Protein AF-A0AAV6FL80-F1 (afdb_monomer_lite)

Organism: NCBI:txid278164

Sequence (170 aa):
MHWSQSSSEIVNWLVKQQNPYGGFSSTQDTVVALQALALYATKVFSPHGFSTVTVQSAGGDKHQFDVNQHNTLLYQETALQDVPGKYSVEVTGSACASVGLQGSSILVDRVDKKDDHILVYLSQVPKDIHYQLSIRQDVLVNNLKPAVVKVYDYYQISDEAEAEYSSPCA

pLDDT: mean 80.65, std 10.24, range [41.62, 95.44]

Foldseek 3Di:
DPVPVVLVVVLVVLVVQADPVRAHPDPVSRVVSVVSNVVVCVVQDDQFWKKWKWKAFPVGDIDIDIDGPVCVVPDDDDDDPPPVGDIDIDMDIDGDDDDDDDDPPFDQPDWDDDDPDIDTRTPDDPPDDDDDDDDDDPDDDPPDDWDKDKDADPVGRVRIDIDTDDDPVD

InterPro domains:
  IPR008930 Terpenoid cyclases/protein prenyltransferase alpha-alpha toroid [SSF48239] (7-44)
  IPR009048 Alpha-macroglobulin, receptor-binding [PF07677] (104-166)
  IPR009048 Alpha-macroglobulin, receptor-binding [SM01361] (92-165)
  IPR011626 Alpha-macroglobulin-like, TED domain [PF07678] (6-40)
  IPR036595 Alpha-macroglobulin, receptor-binding domain superfamily [G3DSA:2.60.40.690] (86-170)
  IPR036595 Alpha-macroglobulin, receptor-binding domain superfamily [SSF49410] (105-169)
  IPR050473 Alpha-2-macroglobulin/Complement system [PTHR11412] (5-99)

Radius of gyration: 22.2 Å; chains: 1; bounding box: 48×34×65 Å

Secondary structure (DSSP, 8-state):
--HHHHHHHHHHHHHHT--TTS--SSHHHHHHHHHHHHHHHHHH--TT-EEEEEEEETTS-EEEEEEETTTTT-----PPSSSS--EEEEEEESS------------EEEEEEETTEEEEEES---SS----------S--SSPPPEEEEEE-SS-TTSEEEEEE--TT-

Structure (mmCIF, N/CA/C/O backbone):
data_AF-A0AAV6FL80-F1
#
_entry.id   AF-A0AAV6FL80-F1
#
loop_
_atom_site.group_PDB
_atom_site.id
_atom_site.type_symbol
_atom_site.label_atom_id
_atom_site.label_alt_id
_atom_site.label_comp_id
_atom_site.label_asym_id
_atom_site.label_entity_id
_atom_site.label_seq_id
_atom_site.pdbx_PDB_ins_code
_atom_site.Cartn_x
_atom_site.Cartn_y
_atom_site.Cartn_z
_atom_site.occupancy
_atom_site.B_iso_or_equiv
_atom_site.auth_seq_id
_atom_site.auth_comp_id
_atom_site.auth_asym_id
_atom_site.auth_atom_id
_atom_site.pdbx_PDB_model_num
ATOM 1 N N . MET A 1 1 ? -15.656 17.258 8.321 1.00 43.84 1 MET A N 1
ATOM 2 C CA . MET A 1 1 ? -14.221 17.607 8.431 1.00 43.84 1 MET A CA 1
ATOM 3 C C . MET A 1 1 ? -13.498 16.960 7.256 1.00 43.84 1 MET A C 1
ATOM 5 O O . MET A 1 1 ? -13.425 15.746 7.219 1.00 43.84 1 MET A O 1
ATOM 9 N N . HIS A 1 2 ? -13.046 17.742 6.273 1.00 41.62 2 HIS A N 1
ATOM 10 C CA . HIS A 1 2 ? -12.497 17.249 4.995 1.00 41.62 2 HIS A CA 1
ATOM 11 C C . HIS A 1 2 ? -11.016 16.807 5.084 1.00 41.62 2 HIS A C 1
ATOM 13 O O . HIS A 1 2 ? -10.514 16.126 4.204 1.00 41.62 2 HIS A O 1
ATOM 19 N N .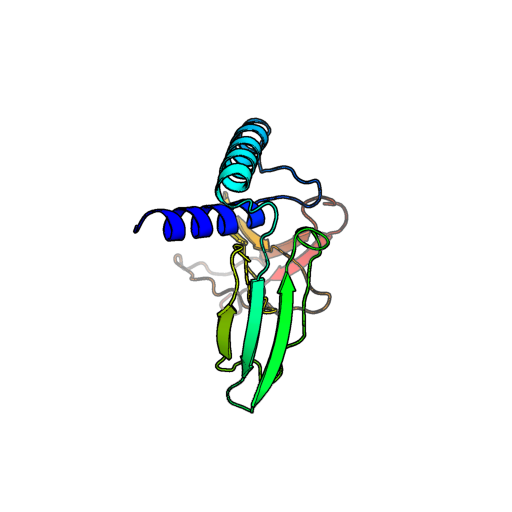 TRP A 1 3 ? -10.309 17.163 6.163 1.00 42.94 3 TRP A N 1
ATOM 20 C CA . TRP A 1 3 ? -8.859 16.956 6.281 1.00 42.94 3 TRP A CA 1
ATOM 21 C C . TRP A 1 3 ? -8.436 15.531 6.686 1.00 42.94 3 TRP A C 1
ATOM 23 O O . TRP A 1 3 ? -7.329 15.122 6.348 1.00 42.94 3 TRP A O 1
ATOM 33 N N . SER A 1 4 ? -9.281 14.749 7.379 1.00 57.09 4 SER A N 1
ATOM 34 C CA . SER A 1 4 ? -8.861 13.428 7.888 1.00 57.09 4 SER A CA 1
ATOM 35 C C . SER A 1 4 ? -8.765 12.351 6.801 1.00 57.09 4 SER A C 1
ATOM 37 O O . SER A 1 4 ? -7.915 11.466 6.906 1.00 57.09 4 SER A O 1
ATOM 39 N N . GLN A 1 5 ? -9.587 12.437 5.745 1.00 60.38 5 GLN A N 1
ATOM 40 C CA . GLN A 1 5 ? -9.472 11.545 4.585 1.00 60.38 5 GLN A CA 1
ATOM 41 C C . GLN A 1 5 ? -8.146 11.783 3.851 1.00 60.38 5 GLN A C 1
ATOM 43 O O . GLN A 1 5 ? -7.389 10.837 3.653 1.00 60.38 5 GLN A O 1
ATOM 48 N N . SER A 1 6 ? -7.788 13.045 3.586 1.00 71.31 6 SER A N 1
ATOM 49 C CA . SER A 1 6 ? -6.528 13.392 2.912 1.00 71.31 6 SER A CA 1
ATOM 50 C C . SER A 1 6 ? -5.283 12.964 3.699 1.00 71.31 6 SER A C 1
ATOM 52 O O . SER A 1 6 ? -4.315 12.492 3.111 1.00 71.31 6 SER A O 1
ATOM 54 N N . SER A 1 7 ? -5.286 13.075 5.034 1.00 81.06 7 SER A N 1
ATOM 55 C CA . SER A 1 7 ? -4.159 12.593 5.849 1.00 81.06 7 SER A CA 1
ATOM 56 C C . SER A 1 7 ? -3.998 11.071 5.795 1.00 81.06 7 SER A C 1
ATOM 58 O O . SER A 1 7 ? -2.871 10.585 5.750 1.00 81.06 7 SER A O 1
ATOM 60 N N . SER A 1 8 ? -5.105 10.324 5.762 1.00 83.06 8 SER A N 1
ATOM 61 C CA . SER A 1 8 ? -5.077 8.856 5.689 1.00 83.06 8 SER A CA 1
ATOM 62 C C . SER A 1 8 ? -4.509 8.363 4.353 1.00 83.06 8 SER A C 1
ATOM 64 O O . SER A 1 8 ? -3.734 7.409 4.323 1.00 83.06 8 SER A O 1
ATOM 66 N N . GLU A 1 9 ? -4.840 9.039 3.250 1.00 80.94 9 GLU A N 1
ATOM 67 C CA . GLU A 1 9 ? -4.307 8.733 1.915 1.00 80.94 9 GLU A CA 1
ATOM 68 C C . GLU A 1 9 ? -2.794 8.962 1.830 1.00 80.94 9 GLU A C 1
ATOM 70 O O . GLU A 1 9 ? -2.068 8.097 1.338 1.00 80.94 9 GLU A O 1
ATOM 75 N N . ILE A 1 10 ? -2.306 10.087 2.368 1.00 86.31 10 ILE A N 1
ATOM 76 C CA . ILE A 1 10 ? -0.869 10.396 2.414 1.00 86.31 10 ILE A CA 1
ATOM 77 C C . ILE A 1 10 ? -0.125 9.353 3.246 1.00 86.31 10 ILE A C 1
ATOM 79 O O . ILE A 1 10 ? 0.932 8.886 2.835 1.00 86.31 10 ILE A O 1
ATOM 83 N N . VAL A 1 11 ? -0.679 8.954 4.393 1.00 86.44 11 VAL A N 1
ATOM 84 C CA . VAL A 1 11 ? -0.073 7.929 5.252 1.00 86.44 11 VAL A CA 1
ATOM 85 C C . VAL A 1 11 ? -0.033 6.576 4.549 1.00 86.44 11 VAL A C 1
ATOM 87 O O . VAL A 1 11 ? 1.010 5.930 4.559 1.00 86.44 11 VAL A O 1
ATOM 90 N N . ASN A 1 12 ? -1.111 6.171 3.874 1.00 83.12 12 ASN A N 1
ATOM 91 C CA . ASN A 1 12 ? -1.129 4.933 3.092 1.00 83.12 12 ASN A CA 1
ATOM 92 C C . ASN A 1 12 ? -0.101 4.951 1.952 1.00 83.12 12 ASN A C 1
ATOM 94 O O . ASN A 1 12 ? 0.538 3.934 1.690 1.00 83.12 12 ASN A O 1
ATOM 98 N N . TRP A 1 13 ? 0.080 6.089 1.277 1.00 82.88 13 TRP A N 1
ATOM 99 C CA . TRP A 1 13 ? 1.146 6.247 0.287 1.00 82.88 13 TRP A CA 1
ATOM 100 C C . TRP A 1 13 ? 2.533 6.170 0.936 1.00 82.88 13 TRP A C 1
ATOM 102 O O . TRP A 1 13 ? 3.395 5.449 0.443 1.00 82.88 13 TRP A O 1
ATOM 112 N N . LEU A 1 14 ? 2.728 6.847 2.070 1.00 84.12 14 LEU A N 1
ATOM 113 C CA . LEU A 1 14 ? 4.003 6.916 2.780 1.00 84.12 14 LEU A CA 1
ATOM 114 C C . LEU A 1 14 ? 4.442 5.543 3.306 1.00 84.12 14 LEU A C 1
ATOM 116 O O . LEU A 1 14 ? 5.596 5.174 3.132 1.00 84.12 14 LEU A O 1
ATOM 120 N N . VAL A 1 15 ? 3.528 4.749 3.872 1.00 84.06 15 VAL A N 1
ATOM 121 C CA . VAL A 1 15 ? 3.822 3.375 4.325 1.00 84.06 15 VAL A CA 1
ATOM 122 C C . VAL A 1 15 ? 4.298 2.494 3.163 1.00 84.06 15 VAL A C 1
ATOM 124 O O . VAL A 1 15 ? 5.200 1.686 3.348 1.00 84.06 15 VAL A O 1
ATOM 127 N N . LYS A 1 16 ? 3.777 2.695 1.944 1.00 79.12 16 LYS A N 1
ATOM 128 C CA . LYS A 1 16 ? 4.240 1.967 0.747 1.00 79.12 16 LYS A CA 1
ATOM 129 C C . LYS A 1 16 ? 5.648 2.356 0.291 1.00 79.12 16 LYS A C 1
ATOM 131 O O . LYS A 1 16 ? 6.253 1.597 -0.452 1.00 79.12 16 LYS A O 1
ATOM 136 N N . GLN A 1 17 ? 6.163 3.518 0.697 1.00 81.19 17 GLN A N 1
ATOM 137 C CA . GLN A 1 17 ? 7.537 3.931 0.379 1.00 81.19 17 GLN A CA 1
ATOM 138 C C . GLN A 1 17 ? 8.577 3.332 1.344 1.00 81.19 17 GLN A C 1
ATOM 140 O O . GLN A 1 17 ? 9.777 3.529 1.149 1.00 81.19 17 GLN A O 1
ATOM 145 N N . GLN A 1 18 ? 8.137 2.634 2.396 1.00 80.31 18 GLN A N 1
ATOM 146 C CA . GLN A 1 18 ? 9.026 2.029 3.377 1.00 80.31 18 GLN A CA 1
ATOM 147 C C . GLN A 1 18 ? 9.706 0.782 2.793 1.00 80.31 18 GLN A C 1
ATOM 149 O O . GLN A 1 18 ? 9.060 -0.093 2.221 1.00 80.31 18 GLN A O 1
ATOM 154 N N . ASN A 1 19 ? 11.023 0.688 2.957 1.00 74.25 19 ASN A N 1
ATOM 155 C CA . ASN A 1 19 ? 11.800 -0.483 2.566 1.00 74.25 19 ASN A CA 1
ATOM 156 C C . ASN A 1 19 ? 11.658 -1.628 3.600 1.00 74.25 19 ASN A C 1
ATOM 158 O O . ASN A 1 19 ? 11.185 -1.393 4.716 1.00 74.25 19 ASN A O 1
ATOM 162 N N . PRO A 1 20 ? 12.115 -2.860 3.293 1.00 66.62 20 PRO A N 1
ATOM 163 C CA . PRO A 1 20 ? 11.987 -4.012 4.197 1.00 66.62 20 PRO A CA 1
ATOM 164 C C . PRO A 1 20 ? 12.635 -3.849 5.581 1.00 66.62 20 PRO A C 1
ATOM 166 O O . PRO A 1 20 ? 12.293 -4.576 6.509 1.00 66.62 20 PRO A O 1
ATOM 169 N N . TYR A 1 21 ? 13.563 -2.903 5.738 1.00 77.38 21 TYR A N 1
ATOM 170 C CA . TYR A 1 21 ? 14.247 -2.613 7.001 1.00 77.38 21 TYR A CA 1
ATOM 171 C C . TYR A 1 21 ? 13.593 -1.464 7.784 1.00 77.38 21 TYR A C 1
ATOM 173 O O . TYR A 1 21 ? 14.117 -1.037 8.812 1.00 77.38 21 TYR A O 1
ATOM 181 N N . GLY A 1 22 ? 12.464 -0.936 7.303 1.00 74.88 22 GLY A N 1
ATOM 182 C CA . GLY A 1 22 ? 11.735 0.151 7.947 1.00 74.88 22 GLY A CA 1
ATOM 183 C C . GLY A 1 22 ? 12.219 1.563 7.588 1.00 74.88 22 GLY A C 1
ATOM 184 O O . GLY A 1 22 ? 11.702 2.533 8.145 1.00 74.88 22 GLY A O 1
ATOM 185 N N . GLY A 1 23 ? 13.190 1.698 6.678 1.00 77.31 23 GLY A N 1
ATOM 186 C CA . GLY A 1 23 ? 13.744 2.980 6.224 1.00 77.31 23 GLY A CA 1
ATOM 187 C C . GLY A 1 23 ? 13.126 3.498 4.920 1.00 77.31 23 GLY A C 1
ATOM 188 O O . GLY A 1 23 ? 12.361 2.800 4.262 1.00 77.31 23 GLY A O 1
ATOM 189 N N . PHE A 1 24 ? 13.487 4.722 4.535 1.00 88.38 24 PHE A N 1
ATOM 190 C CA . PHE A 1 24 ? 13.063 5.383 3.291 1.00 88.38 24 PHE A CA 1
ATOM 191 C C . PHE A 1 24 ? 14.274 5.666 2.385 1.00 88.38 24 PHE A C 1
ATOM 193 O O . PHE A 1 24 ? 15.402 5.299 2.718 1.00 88.38 24 PHE A O 1
ATOM 200 N N . SER A 1 25 ? 14.057 6.306 1.230 1.00 80.38 25 SER A N 1
ATOM 201 C CA . SER A 1 25 ? 15.086 6.549 0.203 1.00 80.38 25 SER A CA 1
ATOM 202 C C . SER A 1 25 ? 16.342 7.278 0.706 1.00 80.38 25 SER A C 1
ATOM 204 O O . SER A 1 25 ? 17.418 7.075 0.146 1.00 80.38 25 SER A O 1
ATOM 206 N N . SER A 1 26 ? 16.237 8.091 1.764 1.00 80.75 26 SER A N 1
ATOM 207 C CA . SER A 1 26 ? 17.375 8.744 2.422 1.00 80.75 26 SER A CA 1
ATOM 208 C C . SER A 1 26 ? 17.217 8.823 3.947 1.00 80.75 26 SER A C 1
ATOM 210 O O . SER A 1 26 ? 16.133 8.616 4.501 1.00 80.75 26 SER A O 1
ATOM 212 N N . THR A 1 27 ? 18.301 9.165 4.654 1.00 80.50 27 THR A N 1
ATOM 213 C CA . THR A 1 27 ? 18.284 9.371 6.114 1.00 80.50 27 THR A CA 1
ATOM 214 C C . THR A 1 27 ? 17.345 10.506 6.523 1.00 80.50 27 THR A C 1
ATOM 216 O O . THR A 1 27 ? 16.625 10.375 7.511 1.00 80.50 27 THR A O 1
ATOM 219 N N . GLN A 1 28 ? 17.317 11.609 5.764 1.00 84.12 28 GLN A N 1
ATOM 220 C CA . GLN A 1 28 ? 16.422 12.732 6.055 1.00 84.12 28 GLN A CA 1
ATOM 221 C C . GLN A 1 28 ? 14.961 12.337 5.835 1.00 84.12 28 GLN A C 1
ATOM 223 O O . GLN A 1 28 ? 14.130 12.592 6.707 1.00 84.12 28 GLN A O 1
ATOM 228 N N . ASP A 1 29 ? 14.671 11.647 4.730 1.00 77.25 29 ASP A N 1
ATOM 229 C CA . ASP A 1 29 ? 13.321 11.158 4.435 1.00 77.25 29 ASP A CA 1
ATOM 230 C C . ASP A 1 29 ? 12.846 10.202 5.520 1.00 77.25 29 ASP A C 1
ATOM 232 O O . ASP A 1 29 ? 11.712 10.295 5.971 1.00 77.25 29 ASP A O 1
ATOM 236 N N . THR A 1 30 ? 13.740 9.340 6.006 1.00 84.19 30 THR A N 1
ATOM 237 C CA . THR A 1 30 ? 13.433 8.408 7.092 1.00 84.19 30 THR A CA 1
ATOM 238 C C . THR A 1 30 ? 13.044 9.156 8.366 1.00 84.19 30 THR A C 1
ATOM 240 O O . THR A 1 30 ? 12.014 8.849 8.960 1.00 84.19 30 THR A O 1
ATOM 243 N N . VAL A 1 31 ? 13.812 10.173 8.775 1.00 91.44 31 VAL A N 1
ATOM 244 C CA . VAL A 1 31 ? 13.504 10.956 9.986 1.00 91.44 31 VAL A CA 1
ATOM 245 C C . VAL A 1 31 ? 12.160 11.675 9.853 1.00 91.44 31 VAL A C 1
ATOM 247 O O . VAL A 1 31 ? 11.325 11.582 10.753 1.00 91.44 31 VAL A O 1
ATOM 250 N N . VAL A 1 32 ? 11.927 12.359 8.731 1.00 91.69 32 VAL A N 1
ATOM 251 C CA . VAL A 1 32 ? 10.701 13.144 8.516 1.00 91.69 32 VAL A CA 1
ATOM 252 C C . VAL A 1 32 ? 9.479 12.235 8.360 1.00 91.69 32 VAL A C 1
ATOM 254 O O . VAL A 1 32 ? 8.435 12.506 8.957 1.00 91.69 32 VAL A O 1
ATOM 257 N N . ALA A 1 33 ? 9.603 11.134 7.616 1.00 86.50 33 ALA A N 1
ATOM 258 C CA . ALA A 1 33 ? 8.521 10.177 7.417 1.00 86.50 33 ALA A CA 1
ATOM 259 C C . ALA A 1 33 ? 8.129 9.492 8.730 1.00 86.50 33 ALA A C 1
ATOM 261 O O . ALA A 1 33 ? 6.949 9.471 9.076 1.00 86.50 33 ALA A O 1
ATOM 262 N N . LEU A 1 34 ? 9.101 8.999 9.506 1.00 90.75 34 LEU A N 1
ATOM 263 C CA . LEU A 1 34 ? 8.825 8.375 10.803 1.00 90.75 34 LEU A CA 1
ATOM 264 C C . LEU A 1 34 ? 8.220 9.370 11.798 1.00 90.75 34 LEU A C 1
ATOM 266 O O . LEU A 1 34 ? 7.304 9.012 12.536 1.00 90.75 34 LEU A O 1
ATOM 270 N N . GLN A 1 35 ? 8.666 10.630 11.788 1.00 92.94 35 GLN A N 1
ATOM 271 C CA . GLN A 1 35 ? 8.064 11.678 12.611 1.00 92.94 35 GLN A CA 1
ATOM 272 C C . GLN A 1 35 ? 6.599 11.932 12.224 1.00 92.94 35 GLN A C 1
ATOM 274 O O . GLN A 1 35 ? 5.737 12.017 13.102 1.00 92.94 35 GLN A O 1
ATOM 279 N N . ALA A 1 36 ? 6.303 12.032 10.926 1.00 91.94 36 ALA A N 1
ATOM 280 C CA . ALA A 1 36 ? 4.943 12.227 10.433 1.00 91.94 36 ALA A CA 1
ATOM 281 C C . ALA A 1 36 ? 4.035 11.035 10.779 1.00 91.94 36 ALA A C 1
ATOM 283 O O . ALA A 1 36 ? 2.928 11.240 11.281 1.00 91.94 36 ALA A O 1
ATOM 284 N N . LEU A 1 37 ? 4.519 9.802 10.586 1.00 90.12 37 LEU A N 1
ATOM 285 C CA . LEU A 1 37 ? 3.804 8.574 10.947 1.00 90.12 37 LEU A CA 1
ATOM 286 C C . LEU A 1 37 ? 3.531 8.500 12.453 1.00 90.12 37 LEU A C 1
ATOM 288 O O . LEU A 1 37 ? 2.406 8.200 12.849 1.00 90.12 37 LEU A O 1
ATOM 292 N N . ALA A 1 38 ? 4.514 8.837 13.293 1.00 90.12 38 ALA A N 1
ATOM 293 C CA . ALA A 1 38 ? 4.341 8.865 14.742 1.00 90.12 38 ALA A CA 1
ATOM 294 C C . ALA A 1 38 ? 3.291 9.904 15.166 1.00 90.12 38 ALA A C 1
ATOM 296 O O . ALA A 1 38 ? 2.379 9.586 15.930 1.00 90.12 38 ALA A O 1
ATOM 297 N N . LEU A 1 39 ? 3.366 11.130 14.636 1.00 91.25 39 LEU A N 1
ATOM 298 C CA . LEU A 1 39 ? 2.384 12.180 14.925 1.00 91.25 39 LEU A CA 1
ATOM 299 C C . LEU A 1 39 ? 0.980 11.784 14.466 1.00 91.25 39 LEU A C 1
ATOM 301 O O . LEU A 1 39 ? 0.021 11.954 15.220 1.00 91.25 39 LEU A O 1
ATOM 305 N N . TYR A 1 40 ? 0.854 11.218 13.268 1.00 89.38 40 TYR A N 1
ATOM 306 C CA . TYR A 1 40 ? -0.416 10.713 12.764 1.00 89.38 40 TYR A CA 1
ATOM 307 C C . TYR A 1 40 ? -0.976 9.604 13.659 1.00 89.38 40 TYR A C 1
ATOM 309 O O . TYR A 1 40 ? -2.143 9.675 14.050 1.00 89.38 40 TYR A O 1
ATOM 317 N N . ALA A 1 41 ? -0.139 8.644 14.068 1.00 85.00 41 ALA A N 1
ATOM 318 C CA . ALA A 1 41 ? -0.521 7.574 14.983 1.00 85.00 41 ALA A CA 1
ATOM 319 C C . ALA A 1 41 ? -1.102 8.132 16.290 1.00 85.00 41 ALA A C 1
ATOM 321 O O . ALA A 1 41 ? -2.146 7.665 16.731 1.00 85.00 41 ALA A O 1
ATOM 322 N N . THR A 1 42 ? -0.526 9.202 16.856 1.00 86.88 42 THR A N 1
ATOM 323 C CA . THR A 1 42 ? -1.094 9.835 18.066 1.00 86.88 42 THR A CA 1
ATOM 324 C C . THR A 1 42 ? -2.487 10.440 17.862 1.00 86.88 42 THR A C 1
ATOM 326 O O . THR A 1 42 ? -3.221 10.619 18.831 1.00 86.88 42 THR A O 1
ATOM 329 N N . LYS A 1 43 ? -2.861 10.779 16.621 1.00 86.75 43 LYS A N 1
ATOM 330 C CA . LYS A 1 43 ? -4.170 11.361 16.286 1.00 86.75 43 LYS A CA 1
ATOM 331 C C . LYS A 1 43 ? -5.235 10.318 15.988 1.00 86.75 43 LYS A C 1
ATOM 333 O O . LYS A 1 43 ? -6.400 10.579 16.268 1.00 86.75 43 LYS A O 1
ATOM 338 N N . VAL A 1 44 ? -4.852 9.178 15.419 1.00 82.50 44 VAL A N 1
ATOM 339 C CA . VAL A 1 44 ? -5.791 8.091 15.092 1.00 82.50 44 VAL A CA 1
ATOM 340 C C . VAL A 1 44 ? -5.882 7.024 16.180 1.00 82.50 44 VAL A C 1
ATOM 342 O O . VAL A 1 44 ? -6.792 6.198 16.151 1.00 82.50 44 VAL A O 1
ATOM 345 N N . PHE A 1 45 ? -4.957 7.035 17.142 1.00 83.38 45 PHE A N 1
ATOM 346 C CA . PHE A 1 45 ? -4.961 6.102 18.258 1.00 83.38 45 PHE A CA 1
ATOM 347 C C . PHE A 1 45 ? -6.212 6.270 19.127 1.00 83.38 45 PHE A C 1
ATOM 349 O O . PHE A 1 45 ? -6.557 7.371 19.555 1.00 83.38 45 PHE A O 1
ATOM 356 N N . SER A 1 46 ? -6.855 5.144 19.432 1.00 84.50 46 SER A N 1
ATOM 357 C CA . SER A 1 46 ? -8.024 5.068 20.302 1.00 84.50 46 SER A CA 1
ATOM 358 C C . SER A 1 46 ? -7.765 4.021 21.397 1.00 84.50 46 SER A C 1
ATOM 360 O O . SER A 1 46 ? -7.692 2.834 21.074 1.00 84.50 46 SER A O 1
ATOM 362 N N . PRO A 1 47 ? -7.617 4.420 22.682 1.00 81.62 47 PRO A N 1
ATOM 363 C CA . PRO A 1 47 ? -7.196 3.529 23.773 1.00 81.62 47 PRO A CA 1
ATOM 364 C C . PRO A 1 47 ? -8.093 2.309 24.002 1.00 81.62 47 PRO A C 1
ATOM 366 O O . PRO A 1 47 ? -7.626 1.286 24.478 1.00 81.62 47 PRO A O 1
ATOM 369 N N . HIS A 1 48 ? -9.380 2.415 23.677 1.00 86.56 48 HIS A N 1
ATOM 370 C CA . HIS A 1 48 ? -10.356 1.322 23.763 1.00 86.56 48 HIS A CA 1
ATOM 371 C C . HIS A 1 48 ? -11.090 1.140 22.433 1.00 86.56 48 HIS A C 1
ATOM 373 O O . HIS A 1 48 ? -12.247 0.721 22.384 1.00 86.56 48 HIS A O 1
ATOM 379 N N . GLY A 1 49 ? -10.423 1.535 21.352 1.00 86.31 49 GLY A N 1
ATOM 380 C CA . GLY A 1 49 ? -10.972 1.478 20.019 1.00 86.31 49 GLY A CA 1
ATOM 381 C C . GLY A 1 49 ? -11.062 0.049 19.502 1.00 86.31 49 GLY A C 1
ATOM 382 O O . GLY A 1 49 ? -10.173 -0.775 19.733 1.00 86.31 49 GLY A O 1
ATOM 383 N N . PHE A 1 50 ? -12.134 -0.222 18.772 1.00 92.56 50 PHE A N 1
ATOM 384 C CA . PHE A 1 50 ? -12.281 -1.430 17.974 1.00 92.56 50 PHE A CA 1
ATOM 385 C C . PHE A 1 50 ? -12.887 -1.072 16.622 1.00 92.56 50 PHE A C 1
ATOM 387 O O . PHE A 1 50 ? -13.621 -0.087 16.513 1.00 92.56 50 PHE A O 1
ATOM 394 N N . SER A 1 51 ? -12.596 -1.877 15.613 1.00 92.94 51 SER A N 1
ATOM 395 C CA . SER A 1 51 ? -13.190 -1.781 14.288 1.00 92.94 51 SER A CA 1
ATOM 396 C C . SER A 1 51 ? -13.467 -3.178 13.773 1.00 92.94 51 SER A C 1
ATOM 398 O O . SER A 1 51 ? -12.597 -4.040 13.829 1.00 92.94 51 SER A O 1
ATOM 400 N N . THR A 1 52 ? -14.650 -3.381 13.222 1.00 95.44 52 THR A N 1
ATOM 401 C CA . THR A 1 52 ? -14.995 -4.576 12.463 1.00 95.44 52 THR A CA 1
ATOM 402 C C . THR A 1 52 ? -15.132 -4.169 11.006 1.00 95.44 52 THR A C 1
ATOM 404 O O . THR A 1 52 ? -16.012 -3.379 10.653 1.00 95.44 52 THR A O 1
ATOM 407 N N . VAL A 1 53 ? -14.243 -4.694 10.168 1.00 94.62 53 VAL A N 1
ATOM 408 C CA . VAL A 1 53 ? -14.246 -4.506 8.717 1.00 94.62 53 VAL A CA 1
ATOM 409 C C . VAL A 1 53 ? -14.924 -5.710 8.082 1.00 94.62 53 VAL A C 1
ATOM 411 O O . VAL A 1 53 ? -14.506 -6.845 8.286 1.00 94.62 53 VAL A O 1
ATOM 414 N N . THR A 1 54 ? -15.959 -5.463 7.292 1.00 94.50 54 THR A N 1
ATOM 415 C CA . THR A 1 54 ? -16.657 -6.467 6.492 1.00 94.50 54 THR A CA 1
ATOM 416 C C . THR A 1 54 ? -16.375 -6.220 5.017 1.00 94.50 54 THR A C 1
ATOM 418 O O . THR A 1 54 ? -16.676 -5.146 4.503 1.00 94.50 54 THR A O 1
ATOM 421 N N . VAL A 1 55 ? -15.836 -7.223 4.328 1.00 93.12 55 VAL A N 1
ATOM 422 C CA . VAL A 1 55 ? -15.648 -7.228 2.873 1.00 93.12 55 VAL A CA 1
ATOM 423 C C . VAL A 1 55 ? -16.613 -8.243 2.279 1.00 93.12 55 VAL A C 1
ATOM 425 O O . VAL A 1 55 ? -16.582 -9.410 2.661 1.00 93.12 55 VAL A O 1
ATOM 428 N N . GLN A 1 56 ? -17.475 -7.810 1.362 1.00 92.50 56 GLN A N 1
ATOM 429 C CA . GLN A 1 56 ? -18.473 -8.675 0.734 1.00 92.50 56 GLN A CA 1
ATOM 430 C C . GLN A 1 56 ? -18.371 -8.620 -0.792 1.00 92.50 56 GLN A C 1
ATOM 432 O O . GLN A 1 56 ? -18.319 -7.534 -1.374 1.00 92.50 56 GLN A O 1
ATOM 437 N N . SER A 1 57 ? -18.343 -9.790 -1.434 1.00 91.38 57 SER A N 1
ATOM 438 C CA . SER A 1 57 ? -18.405 -9.925 -2.889 1.00 91.38 57 SER A CA 1
ATOM 439 C C . SER A 1 57 ? -19.853 -9.885 -3.380 1.00 91.38 57 SER A C 1
ATOM 441 O O . SER A 1 57 ? -20.790 -10.260 -2.670 1.00 91.38 57 SER A O 1
ATOM 443 N N . ALA A 1 58 ? -20.053 -9.480 -4.636 1.00 86.44 58 ALA A N 1
ATOM 444 C CA . ALA A 1 58 ? -21.372 -9.546 -5.271 1.00 86.44 58 ALA A CA 1
ATOM 445 C C . ALA A 1 58 ? -21.941 -10.982 -5.347 1.00 86.44 58 ALA A C 1
ATOM 447 O O . ALA A 1 58 ? -23.158 -11.147 -5.397 1.00 86.44 58 ALA A O 1
ATOM 448 N N . GLY A 1 59 ? -21.073 -12.003 -5.335 1.00 84.19 59 GLY A N 1
ATOM 449 C CA . GLY A 1 59 ? -21.439 -13.424 -5.298 1.00 84.19 59 GLY A CA 1
ATOM 450 C C . GLY A 1 59 ? -21.886 -13.925 -3.920 1.00 84.19 59 GLY A C 1
ATOM 451 O O . GLY A 1 59 ? -22.324 -15.066 -3.800 1.00 84.19 59 GLY A O 1
ATOM 452 N N . GLY A 1 60 ? -21.813 -13.077 -2.887 1.00 84.44 60 GLY A N 1
ATOM 453 C CA . GLY A 1 60 ? -22.255 -13.387 -1.528 1.00 84.44 60 GLY A CA 1
ATOM 454 C C . GLY A 1 60 ? -21.150 -13.867 -0.586 1.00 84.44 60 GLY A C 1
ATOM 455 O O . GLY A 1 60 ? -21.437 -14.054 0.596 1.00 84.44 60 GLY A O 1
ATOM 456 N N . ASP A 1 61 ? -19.910 -14.014 -1.066 1.00 89.75 61 ASP A N 1
ATOM 457 C CA . ASP A 1 61 ? -18.761 -14.313 -0.206 1.00 89.75 61 ASP A CA 1
ATOM 458 C C . ASP A 1 61 ? -18.508 -13.142 0.751 1.00 89.75 61 ASP A C 1
ATOM 460 O O . ASP A 1 61 ? -18.608 -11.974 0.358 1.00 89.75 61 ASP A O 1
ATOM 464 N N . LYS A 1 62 ? -18.233 -13.439 2.021 1.00 92.62 62 LYS A N 1
ATOM 465 C CA . LYS A 1 62 ? -18.137 -12.435 3.086 1.00 92.62 62 LYS A CA 1
ATOM 466 C C . LYS A 1 62 ? -16.970 -12.748 4.012 1.00 92.62 62 LYS A C 1
ATOM 468 O O . LYS A 1 62 ? -16.941 -13.789 4.662 1.00 92.62 62 LYS A O 1
ATOM 473 N N . HIS A 1 63 ? -16.078 -11.775 4.153 1.00 93.25 63 HIS A N 1
ATOM 474 C CA . HIS A 1 63 ? -14.946 -11.817 5.069 1.00 93.25 63 HIS A CA 1
ATOM 475 C C . HIS A 1 63 ? -15.077 -10.729 6.126 1.00 93.25 63 HIS A C 1
ATOM 477 O O . HIS A 1 63 ? -15.478 -9.602 5.828 1.00 93.25 63 HIS A O 1
ATOM 483 N N . GLN A 1 64 ? -14.729 -11.068 7.363 1.00 94.88 64 GLN A N 1
ATOM 484 C CA . GLN A 1 64 ? -14.770 -10.153 8.493 1.00 94.88 64 GLN A CA 1
ATOM 485 C C . GLN A 1 64 ? -13.401 -10.103 9.168 1.00 94.88 64 GLN A C 1
ATOM 487 O O . GLN A 1 64 ? -12.794 -11.141 9.420 1.00 94.88 64 GLN A O 1
ATOM 492 N N . PHE A 1 65 ? -12.947 -8.891 9.473 1.00 93.94 65 PHE A N 1
ATOM 493 C CA . PHE A 1 65 ? -11.696 -8.617 10.164 1.00 93.94 65 PHE A CA 1
ATOM 494 C C . PHE A 1 65 ? -11.986 -7.755 11.383 1.00 93.94 65 PHE A C 1
ATOM 496 O O . PHE A 1 65 ? -12.546 -6.665 11.255 1.00 93.94 65 PHE A O 1
ATOM 503 N N . ASP A 1 66 ? -11.579 -8.226 12.554 1.00 93.44 66 ASP A N 1
ATOM 504 C CA . ASP A 1 66 ? -11.704 -7.466 13.790 1.00 93.44 66 ASP A CA 1
ATOM 505 C C . ASP A 1 66 ? -10.344 -6.869 14.153 1.00 93.44 66 ASP A C 1
ATOM 507 O O . ASP A 1 66 ? -9.340 -7.573 14.288 1.00 93.44 66 ASP A O 1
ATOM 511 N N . VAL A 1 67 ? -10.311 -5.552 14.318 1.00 90.19 67 VAL A N 1
ATOM 512 C CA . VAL A 1 67 ? -9.137 -4.768 14.700 1.00 90.19 67 VAL A CA 1
ATOM 513 C C . VAL A 1 67 ? -9.408 -4.138 16.059 1.00 90.19 67 VAL A C 1
ATOM 515 O O . VAL A 1 67 ? -10.422 -3.482 16.276 1.00 90.19 67 VAL A O 1
ATOM 518 N N . ASN A 1 68 ? -8.508 -4.351 17.004 1.00 89.81 68 ASN A N 1
ATOM 519 C CA . ASN A 1 68 ? -8.562 -3.839 18.361 1.00 89.81 68 ASN A CA 1
ATOM 520 C C . ASN A 1 68 ? -7.137 -3.589 18.882 1.00 89.81 68 ASN A C 1
ATOM 522 O O . ASN A 1 68 ? -6.140 -3.884 18.226 1.00 89.81 68 ASN A O 1
ATOM 526 N N . GLN A 1 69 ? -7.030 -3.060 20.097 1.00 85.50 69 GLN A N 1
ATOM 527 C CA . GLN A 1 69 ? -5.749 -2.730 20.735 1.00 85.50 69 GLN A CA 1
ATOM 528 C C . GLN A 1 69 ? -4.730 -3.889 20.812 1.00 85.50 69 GLN A C 1
ATOM 530 O O . GLN A 1 69 ? -3.530 -3.633 20.799 1.00 85.50 69 GLN A O 1
ATOM 535 N N . HIS A 1 70 ? -5.176 -5.149 20.862 1.00 86.50 70 HIS A N 1
ATOM 536 C CA . HIS A 1 70 ? -4.294 -6.317 20.978 1.00 86.50 70 HIS A CA 1
ATOM 537 C C . HIS A 1 70 ? -3.767 -6.812 19.628 1.00 86.50 70 HIS A C 1
ATOM 539 O O . HIS A 1 70 ? -2.768 -7.523 19.595 1.00 86.50 70 HIS A O 1
ATOM 545 N N . ASN A 1 71 ? -4.425 -6.459 18.521 1.00 84.31 71 ASN A N 1
ATOM 546 C CA . ASN A 1 71 ? -4.052 -6.904 17.177 1.00 84.31 71 ASN A CA 1
ATOM 547 C C . ASN A 1 71 ? -3.910 -5.742 16.179 1.00 84.31 71 ASN A C 1
ATOM 549 O O . ASN A 1 71 ? -3.875 -5.966 14.976 1.00 84.31 71 ASN A O 1
ATOM 553 N N . THR A 1 72 ? -3.763 -4.508 16.670 1.00 78.19 72 THR A N 1
ATOM 554 C CA . THR A 1 72 ? -3.589 -3.301 15.841 1.00 78.19 72 THR A CA 1
ATOM 555 C C . THR A 1 72 ? -2.328 -3.342 14.964 1.00 78.19 72 THR A C 1
ATOM 557 O O . THR A 1 72 ? -2.271 -2.705 13.919 1.00 78.19 72 THR A O 1
ATOM 560 N N . LEU A 1 73 ? -1.317 -4.123 15.371 1.00 77.94 73 LEU A N 1
ATOM 561 C CA . LEU A 1 73 ? -0.089 -4.362 14.600 1.00 77.94 73 LEU A CA 1
ATOM 562 C C . LEU A 1 73 ? -0.132 -5.661 13.782 1.00 77.94 73 LEU A C 1
ATOM 564 O O . LEU A 1 73 ? 0.812 -5.955 13.053 1.00 77.94 73 LEU A O 1
ATOM 568 N N . LEU A 1 74 ? -1.187 -6.467 13.930 1.00 79.69 74 LEU A N 1
ATOM 569 C CA . LEU A 1 74 ? -1.312 -7.730 13.221 1.00 79.69 74 LEU A CA 1
ATOM 570 C C . LEU A 1 74 ? -1.836 -7.457 11.814 1.00 79.69 74 LEU A C 1
ATOM 572 O O . LEU A 1 74 ? -2.974 -7.024 11.637 1.00 79.69 74 LEU A O 1
ATOM 576 N N . TYR A 1 75 ? -1.010 -7.760 10.819 1.00 80.81 75 TYR A N 1
ATOM 577 C CA . TYR A 1 75 ? -1.461 -7.825 9.439 1.00 80.81 75 TYR A CA 1
ATOM 578 C C . TYR A 1 75 ? -2.421 -9.008 9.263 1.00 80.81 75 TYR A C 1
ATOM 580 O O . TYR A 1 75 ? -2.137 -10.122 9.706 1.00 80.81 75 TYR A O 1
ATOM 588 N N . GLN A 1 76 ? -3.568 -8.747 8.638 1.00 85.62 76 GLN A N 1
ATOM 589 C CA . GLN A 1 76 ? -4.608 -9.735 8.369 1.00 85.62 76 GLN A CA 1
ATOM 590 C C . GLN A 1 76 ? -4.938 -9.684 6.879 1.00 85.62 76 GLN A C 1
ATOM 592 O O . GLN A 1 76 ? -5.189 -8.606 6.341 1.00 85.62 76 GLN A O 1
ATOM 597 N N . GLU A 1 77 ? -4.962 -10.839 6.222 1.00 87.69 77 GLU A N 1
ATOM 598 C CA . GLU A 1 77 ? -5.291 -10.952 4.803 1.00 87.69 77 GLU A CA 1
ATOM 599 C C . GLU A 1 77 ? -6.204 -12.145 4.539 1.00 87.69 77 GLU A C 1
ATOM 601 O O . GLU A 1 77 ? -6.269 -13.099 5.316 1.00 87.69 77 GLU A O 1
ATOM 606 N N . THR A 1 78 ? -6.926 -12.087 3.425 1.00 87.81 78 THR A N 1
ATOM 607 C CA . THR A 1 78 ? -7.720 -13.208 2.934 1.00 87.81 78 THR A CA 1
ATOM 608 C C . THR A 1 78 ? -7.741 -13.188 1.414 1.00 87.81 78 THR A C 1
ATOM 610 O O . THR A 1 78 ? -7.738 -12.118 0.800 1.00 87.81 78 THR A O 1
ATOM 613 N N . ALA A 1 79 ? -7.750 -14.370 0.804 1.00 85.56 79 ALA A N 1
ATOM 614 C CA . ALA A 1 79 ? -7.924 -14.482 -0.632 1.00 85.56 79 ALA A CA 1
ATOM 615 C C . ALA A 1 79 ? -9.388 -14.193 -0.973 1.00 85.56 79 ALA A C 1
ATOM 617 O O . ALA A 1 79 ? -10.286 -14.868 -0.477 1.00 85.56 79 ALA A O 1
ATOM 618 N N . LEU A 1 80 ? -9.614 -13.197 -1.826 1.00 84.88 80 LEU A N 1
ATOM 619 C CA . LEU A 1 80 ? -10.945 -12.886 -2.331 1.00 84.88 80 LEU A CA 1
ATOM 620 C C . LEU A 1 80 ? -11.271 -13.790 -3.522 1.00 84.88 80 LEU A C 1
ATOM 622 O O . LEU A 1 80 ? -10.452 -13.954 -4.428 1.00 84.88 80 LEU A O 1
ATOM 626 N N . GLN A 1 81 ? -12.480 -14.348 -3.539 1.00 81.56 81 GLN A N 1
ATOM 627 C CA . GLN A 1 81 ? -13.011 -15.058 -4.704 1.00 81.56 81 GLN A CA 1
ATOM 628 C C . GLN A 1 81 ? -13.494 -14.069 -5.770 1.00 81.56 81 GLN A C 1
ATOM 630 O O . GLN A 1 81 ? -13.798 -12.919 -5.454 1.00 81.56 81 GLN A O 1
ATOM 635 N N . ASP A 1 82 ? -13.581 -14.518 -7.024 1.00 74.19 82 ASP A N 1
ATOM 636 C CA . ASP A 1 82 ? -14.106 -13.744 -8.160 1.00 74.19 82 ASP A CA 1
ATOM 637 C C . ASP A 1 82 ? -13.306 -12.475 -8.514 1.00 74.19 82 ASP A C 1
ATOM 639 O O . ASP A 1 82 ? -13.883 -11.431 -8.810 1.00 74.19 82 ASP A O 1
ATOM 643 N N . VAL A 1 83 ? -11.969 -12.542 -8.512 1.00 76.81 83 VAL A N 1
ATOM 644 C CA . VAL A 1 83 ? -11.108 -11.453 -9.014 1.00 76.81 83 VAL A CA 1
ATOM 645 C C . VAL A 1 83 ? -10.886 -11.626 -10.530 1.00 76.81 83 VAL A C 1
ATOM 647 O O . VAL A 1 83 ? -10.345 -12.657 -10.931 1.00 76.81 83 VAL A O 1
ATOM 650 N N . PRO A 1 84 ? -11.236 -10.644 -11.394 1.00 75.62 84 PRO A N 1
ATOM 651 C CA . PRO A 1 84 ? -11.736 -9.301 -11.080 1.00 75.62 84 PRO A CA 1
ATOM 652 C C . PRO A 1 84 ? -13.240 -9.258 -10.756 1.00 75.62 84 PRO A C 1
ATOM 654 O O . PRO A 1 84 ? -14.065 -9.762 -11.516 1.00 75.62 84 PRO A O 1
ATOM 657 N N . GLY A 1 85 ? -13.599 -8.554 -9.675 1.00 82.06 85 GLY A N 1
ATOM 658 C CA . GLY A 1 85 ? -14.968 -8.497 -9.155 1.00 82.06 85 GLY A CA 1
ATOM 659 C C . GLY A 1 85 ? -15.303 -7.181 -8.454 1.00 82.06 85 GLY A C 1
ATOM 660 O O . GLY A 1 85 ? -14.441 -6.327 -8.237 1.00 82.06 85 GLY A O 1
ATOM 661 N N . LYS A 1 86 ? -16.587 -6.997 -8.119 1.00 84.25 86 LYS A N 1
ATOM 662 C CA . LYS A 1 86 ? -17.071 -5.860 -7.319 1.00 84.25 86 LYS A CA 1
ATOM 663 C C . LYS A 1 86 ? -17.208 -6.280 -5.860 1.00 84.25 86 LYS A C 1
ATOM 665 O O . LYS A 1 86 ? -17.900 -7.255 -5.569 1.00 84.25 86 LYS A O 1
ATOM 670 N N . TYR A 1 87 ? -16.615 -5.488 -4.972 1.00 88.69 87 TYR A N 1
ATOM 671 C CA . TYR A 1 87 ? -16.655 -5.699 -3.528 1.00 88.69 87 TYR A CA 1
ATOM 672 C C . TYR A 1 87 ? -17.186 -4.455 -2.823 1.00 88.69 87 TYR A C 1
ATOM 674 O O . TYR A 1 87 ? -16.865 -3.329 -3.213 1.00 88.69 87 TYR A O 1
ATOM 682 N N . SER A 1 88 ? -17.974 -4.658 -1.772 1.00 90.88 88 SER A N 1
ATOM 683 C CA . SER A 1 88 ? -18.349 -3.613 -0.821 1.00 90.88 88 SER A CA 1
ATOM 684 C C . SER A 1 88 ? -17.564 -3.787 0.472 1.00 90.88 88 SER A C 1
ATOM 686 O O . SER A 1 88 ? -17.464 -4.900 0.989 1.00 90.88 88 SER A O 1
ATOM 688 N N . VAL A 1 89 ? -17.038 -2.681 0.995 1.00 91.81 89 VAL A N 1
ATOM 689 C CA . VAL A 1 89 ? -16.346 -2.635 2.286 1.00 91.81 89 VAL A CA 1
ATOM 690 C C . VAL A 1 89 ? -17.189 -1.817 3.255 1.00 91.81 89 VAL A C 1
ATOM 692 O O . VAL A 1 89 ? -17.490 -0.655 2.987 1.00 91.81 89 VAL A O 1
ATOM 695 N N . GLU A 1 90 ? -17.556 -2.421 4.379 1.00 92.88 90 GLU A N 1
ATOM 696 C CA . GLU A 1 90 ? -18.273 -1.773 5.474 1.00 92.88 90 GLU A CA 1
ATOM 697 C C . GLU A 1 90 ? -17.416 -1.813 6.739 1.00 92.88 90 GLU A C 1
ATOM 699 O O . GLU A 1 90 ? -16.795 -2.828 7.048 1.00 92.88 90 GLU A O 1
ATOM 704 N N . VAL A 1 91 ? -17.367 -0.704 7.474 1.00 91.88 91 VAL A N 1
ATOM 705 C CA . VAL A 1 91 ? -16.588 -0.592 8.710 1.00 91.88 91 VAL A CA 1
ATOM 706 C C . VAL A 1 91 ? -17.503 -0.120 9.829 1.00 91.88 91 VAL A C 1
ATOM 708 O O . VAL A 1 91 ? -18.157 0.914 9.706 1.00 91.88 91 VAL A O 1
ATOM 711 N N . THR A 1 92 ? -17.520 -0.858 10.935 1.00 93.69 92 THR A N 1
ATOM 712 C CA . THR A 1 92 ? -18.244 -0.485 12.158 1.00 93.69 92 THR A CA 1
ATOM 713 C C . THR A 1 92 ? -17.278 -0.407 13.337 1.00 93.69 92 THR A C 1
ATOM 715 O O . THR A 1 92 ? -16.256 -1.087 13.339 1.00 93.69 92 THR A O 1
ATOM 718 N N . GLY A 1 93 ? -17.567 0.435 14.332 1.00 90.88 93 GLY A N 1
ATOM 719 C CA . GLY A 1 93 ? -16.731 0.595 15.527 1.00 90.88 93 GLY A CA 1
ATOM 720 C C 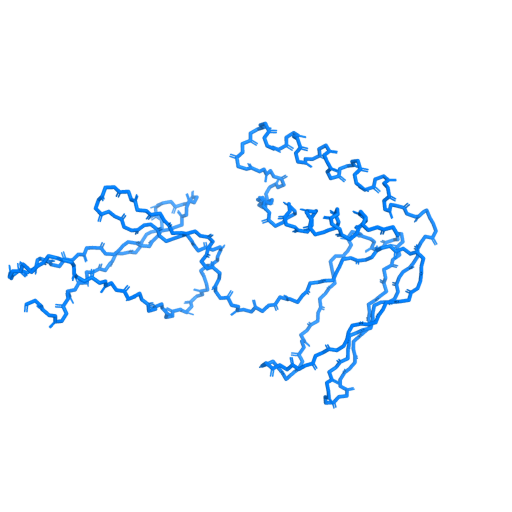. GLY A 1 93 ? -16.260 2.031 15.771 1.00 90.88 93 GLY A C 1
ATOM 721 O O . GLY A 1 93 ? -16.848 2.990 15.273 1.00 90.88 93 GLY A O 1
ATOM 722 N N . SER A 1 94 ? -15.223 2.169 16.593 1.00 87.56 94 SER A N 1
ATOM 723 C CA . SER A 1 94 ? -14.719 3.434 17.144 1.00 87.56 94 SER A CA 1
ATOM 724 C C . SER A 1 94 ? -13.236 3.707 16.857 1.00 87.56 94 SER A C 1
ATOM 726 O O . SER A 1 94 ? -12.746 4.784 17.202 1.00 87.56 94 SER A O 1
ATOM 728 N N . ALA A 1 95 ? -12.513 2.761 16.249 1.00 85.75 95 ALA A N 1
ATOM 729 C CA . ALA A 1 95 ? -11.136 2.947 15.790 1.00 85.75 95 ALA A CA 1
ATOM 730 C C . ALA A 1 95 ? -11.047 3.120 14.264 1.00 85.75 95 ALA A C 1
ATOM 732 O O . ALA A 1 95 ? -11.958 2.766 13.512 1.00 85.75 95 ALA A O 1
ATOM 733 N N . CYS A 1 96 ? -9.915 3.653 13.807 1.00 83.12 96 CYS A N 1
ATOM 734 C CA . CYS A 1 96 ? -9.550 3.654 12.395 1.00 83.12 96 CYS A CA 1
ATOM 735 C C . CYS A 1 96 ? -8.875 2.325 12.028 1.00 83.12 96 CYS A C 1
ATOM 737 O O . CYS A 1 96 ? -7.981 1.876 12.741 1.00 83.12 96 CYS A O 1
ATOM 739 N N . ALA A 1 97 ? -9.243 1.752 10.882 1.00 83.12 97 ALA A N 1
ATOM 740 C CA . ALA A 1 97 ? -8.554 0.621 10.266 1.00 83.12 97 ALA A CA 1
ATOM 741 C C . ALA A 1 97 ? -8.167 0.990 8.829 1.00 83.12 97 ALA A C 1
ATOM 743 O O . ALA A 1 97 ? -8.960 1.611 8.118 1.00 83.12 97 ALA A O 1
ATOM 744 N N . SER A 1 98 ? -6.952 0.629 8.406 1.00 79.69 98 SER A N 1
ATOM 745 C CA . SER A 1 98 ? -6.547 0.756 7.004 1.00 79.69 98 SER A CA 1
ATOM 746 C C . SER A 1 98 ? -6.863 -0.544 6.277 1.00 79.69 98 SER A C 1
ATOM 748 O O . SER A 1 98 ? -6.515 -1.621 6.755 1.00 79.69 98 SER A O 1
ATOM 750 N N . VAL A 1 99 ? -7.546 -0.440 5.139 1.00 83.38 99 VAL A N 1
ATOM 751 C CA . VAL A 1 99 ? -7.951 -1.582 4.315 1.00 83.38 99 VAL A CA 1
ATOM 752 C C . VAL A 1 99 ? -7.374 -1.374 2.924 1.00 83.38 99 VAL A C 1
ATOM 754 O O . VAL A 1 99 ? -7.598 -0.334 2.303 1.00 83.38 99 VAL A O 1
ATOM 757 N N . GLY A 1 100 ? -6.621 -2.356 2.439 1.00 78.38 100 GLY A N 1
ATOM 758 C CA . GLY A 1 100 ? -6.048 -2.358 1.099 1.00 78.38 100 GLY A CA 1
ATOM 759 C C . GLY A 1 100 ? -6.450 -3.620 0.352 1.00 78.38 100 GLY A C 1
ATOM 760 O O . GLY A 1 100 ? -6.398 -4.711 0.909 1.00 78.38 100 GLY A O 1
ATOM 761 N N . LEU A 1 101 ? -6.834 -3.474 -0.915 1.00 76.69 101 LEU A N 1
ATOM 762 C CA . LEU A 1 101 ? -6.948 -4.603 -1.832 1.00 76.69 101 LEU A CA 1
ATOM 763 C C . LEU A 1 101 ? -5.592 -4.788 -2.511 1.00 76.69 101 LEU A C 1
ATOM 765 O O . LEU A 1 101 ? -5.123 -3.887 -3.211 1.00 76.69 101 LEU A O 1
ATOM 769 N N . GLN A 1 102 ? -4.958 -5.935 -2.288 1.00 67.75 102 GLN A N 1
ATOM 770 C CA . GLN A 1 102 ? -3.724 -6.304 -2.968 1.00 67.75 102 GLN A CA 1
ATOM 771 C C . GLN A 1 102 ? -4.067 -7.229 -4.134 1.00 67.75 102 GLN A C 1
ATO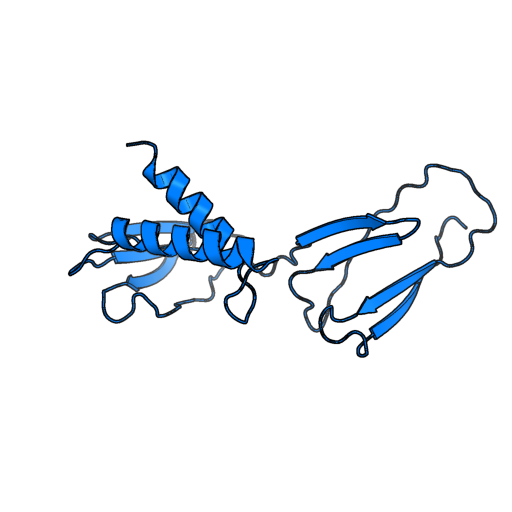M 773 O O . GLN A 1 102 ? -4.524 -8.351 -3.943 1.00 67.75 102 GLN A O 1
ATOM 778 N N . GLY A 1 103 ? -3.871 -6.740 -5.354 1.00 63.75 103 GLY A N 1
ATOM 779 C CA . GLY A 1 103 ? -3.873 -7.579 -6.546 1.00 63.75 103 GLY A CA 1
ATOM 780 C C . GLY A 1 103 ? -2.443 -7.899 -6.956 1.00 63.75 103 GLY A C 1
ATOM 781 O O . GLY A 1 103 ? -1.557 -7.056 -6.810 1.00 63.75 103 GLY A O 1
ATOM 782 N N . SER A 1 104 ? -2.224 -9.077 -7.540 1.00 56.28 104 SER A N 1
ATOM 783 C CA . SER A 1 104 ? -1.001 -9.415 -8.280 1.00 56.28 104 SER A CA 1
ATOM 784 C C . SER A 1 104 ? -0.964 -8.665 -9.616 1.00 56.28 104 SER A C 1
ATOM 786 O O . SER A 1 104 ? -0.870 -9.263 -10.682 1.00 56.28 104 SER A O 1
ATOM 788 N N . SER A 1 105 ? -1.101 -7.342 -9.582 1.00 54.78 105 SER A N 1
ATOM 789 C CA . SER A 1 105 ? -0.697 -6.529 -10.715 1.00 54.78 105 SER A CA 1
ATOM 790 C C . SER A 1 105 ? 0.777 -6.275 -10.513 1.00 54.78 105 SER A C 1
ATOM 792 O O . SER A 1 105 ? 1.181 -5.700 -9.511 1.00 54.78 105 SER A O 1
ATOM 794 N N . ILE A 1 106 ? 1.580 -6.749 -11.446 1.00 57.06 106 ILE A N 1
ATOM 795 C CA . ILE A 1 106 ? 2.982 -6.389 -11.532 1.00 57.06 106 ILE A CA 1
ATOM 796 C C . ILE A 1 106 ? 3.066 -4.855 -11.591 1.00 57.06 106 ILE A C 1
ATOM 798 O O . ILE A 1 106 ? 2.582 -4.240 -12.544 1.00 57.06 106 ILE A O 1
ATOM 802 N N . LEU A 1 107 ? 3.601 -4.236 -10.536 1.00 65.94 107 LEU A N 1
ATOM 803 C CA . LEU A 1 107 ? 3.718 -2.787 -10.429 1.00 65.94 107 LEU A CA 1
ATOM 804 C C . LEU A 1 107 ? 5.106 -2.395 -10.932 1.00 65.94 107 LEU A C 1
ATOM 806 O O . LEU A 1 107 ? 6.127 -2.638 -10.293 1.00 65.94 107 LEU A O 1
ATOM 810 N N . VAL A 1 108 ? 5.140 -1.815 -12.126 1.00 72.19 108 VAL A N 1
ATOM 811 C CA . VAL A 1 108 ? 6.274 -0.981 -12.512 1.00 72.19 108 VAL A CA 1
ATOM 812 C C . VAL A 1 108 ? 6.242 0.227 -11.577 1.00 72.19 108 VAL A C 1
ATOM 814 O O . VAL A 1 108 ? 5.334 1.051 -11.677 1.00 72.19 108 VAL A O 1
ATOM 817 N N . ASP A 1 109 ? 7.196 0.313 -10.653 1.00 73.50 109 ASP A N 1
ATOM 818 C CA . ASP A 1 109 ? 7.300 1.425 -9.702 1.00 73.50 109 ASP A CA 1
ATOM 819 C C . ASP A 1 109 ? 7.693 2.713 -10.420 1.00 73.50 109 ASP A C 1
ATOM 821 O O . ASP A 1 109 ? 7.162 3.791 -10.143 1.00 73.50 109 ASP A O 1
ATOM 825 N N . ARG A 1 110 ? 8.648 2.607 -11.350 1.00 77.50 110 ARG A N 1
ATOM 826 C CA . ARG A 1 110 ? 9.190 3.751 -12.082 1.00 77.50 110 ARG A CA 1
ATOM 827 C C . ARG A 1 110 ? 9.788 3.323 -13.415 1.00 77.50 110 ARG A C 1
ATOM 829 O O . ARG A 1 110 ? 10.283 2.207 -13.555 1.00 77.50 110 ARG A O 1
ATOM 836 N N . VAL A 1 111 ? 9.787 4.239 -14.378 1.00 81.56 111 VAL A N 1
ATOM 837 C CA . VAL A 1 111 ? 10.563 4.123 -15.614 1.00 81.56 111 VAL A CA 1
ATOM 838 C C . VAL A 1 111 ? 11.404 5.379 -15.768 1.00 81.56 111 VAL A C 1
ATOM 840 O O . VAL A 1 111 ? 10.852 6.476 -15.834 1.00 81.56 111 VAL A O 1
ATOM 843 N N . ASP A 1 112 ? 12.718 5.210 -15.857 1.00 83.81 112 ASP A N 1
ATOM 844 C CA . ASP A 1 112 ? 13.654 6.301 -16.113 1.00 83.81 112 ASP A CA 1
ATOM 845 C C . ASP A 1 112 ? 14.335 6.104 -17.468 1.00 83.81 112 ASP A C 1
ATOM 847 O O . ASP A 1 112 ? 14.590 4.981 -17.902 1.00 83.81 112 ASP A O 1
ATOM 851 N N . LYS A 1 113 ? 14.685 7.210 -18.128 1.00 83.25 113 LYS A N 1
ATOM 852 C CA . LYS A 1 113 ? 15.585 7.200 -19.283 1.00 83.25 113 LYS A CA 1
ATOM 853 C C . LYS A 1 113 ? 16.915 7.805 -18.860 1.00 83.25 113 LYS A C 1
ATOM 855 O O . LYS A 1 113 ? 16.960 8.974 -18.476 1.00 83.25 113 LYS A O 1
ATOM 860 N N . LYS A 1 114 ? 17.989 7.023 -18.940 1.00 83.81 114 LYS A N 1
ATOM 861 C CA . LYS A 1 114 ? 19.344 7.483 -18.634 1.00 83.81 114 LYS A CA 1
ATOM 862 C C . LYS A 1 114 ? 20.269 7.117 -19.782 1.00 83.81 114 LYS A C 1
ATOM 864 O O . LYS A 1 114 ? 20.426 5.943 -20.102 1.00 83.81 114 LYS A O 1
ATOM 869 N N . ASP A 1 115 ? 20.871 8.136 -20.385 1.00 85.81 115 ASP A N 1
ATOM 870 C CA . ASP A 1 115 ? 21.666 8.001 -21.604 1.00 85.81 115 ASP A CA 1
ATOM 871 C C . ASP A 1 115 ? 20.844 7.305 -22.711 1.00 85.81 115 ASP A C 1
ATOM 873 O O . ASP A 1 115 ? 19.800 7.824 -23.118 1.00 85.81 115 ASP A O 1
ATOM 877 N N . ASP A 1 116 ? 21.283 6.126 -23.155 1.00 81.69 116 ASP A N 1
ATOM 878 C CA . ASP A 1 116 ? 20.601 5.269 -24.136 1.00 81.69 116 ASP A CA 1
ATOM 879 C C . ASP A 1 116 ? 19.878 4.065 -23.494 1.00 81.69 116 ASP A C 1
ATOM 881 O O . ASP A 1 116 ? 19.446 3.138 -24.173 1.00 81.69 116 ASP A O 1
ATOM 885 N N . HIS A 1 117 ? 19.735 4.062 -22.165 1.00 82.75 117 HIS A N 1
ATOM 886 C CA . HIS A 1 117 ? 19.079 2.989 -21.421 1.00 82.75 117 HIS A CA 1
ATOM 887 C C . HIS A 1 117 ? 17.691 3.418 -20.944 1.00 82.75 117 HIS A C 1
ATOM 889 O O . HIS A 1 117 ? 17.488 4.526 -20.436 1.00 82.75 117 HIS A O 1
ATOM 895 N N . ILE A 1 118 ? 16.740 2.493 -21.061 1.00 85.94 118 ILE A N 1
ATOM 896 C CA . ILE A 1 118 ? 15.445 2.558 -20.385 1.00 85.94 118 ILE A CA 1
ATOM 897 C C . ILE A 1 118 ? 15.562 1.691 -19.133 1.00 85.94 118 ILE A C 1
ATOM 899 O O . ILE A 1 118 ? 15.767 0.483 -19.234 1.00 85.94 118 ILE A O 1
ATOM 903 N N . LEU A 1 119 ? 15.452 2.306 -17.958 1.00 88.25 119 LEU A N 1
ATOM 904 C CA . LEU A 1 119 ? 15.487 1.617 -16.674 1.00 88.25 119 LEU A CA 1
ATOM 905 C C . LEU A 1 119 ? 14.057 1.423 -16.190 1.00 88.25 119 LEU A C 1
ATOM 907 O O . LEU A 1 119 ? 13.356 2.394 -15.913 1.00 88.25 119 LEU A O 1
ATOM 911 N N . VAL A 1 120 ? 13.634 0.167 -16.092 1.00 85.88 12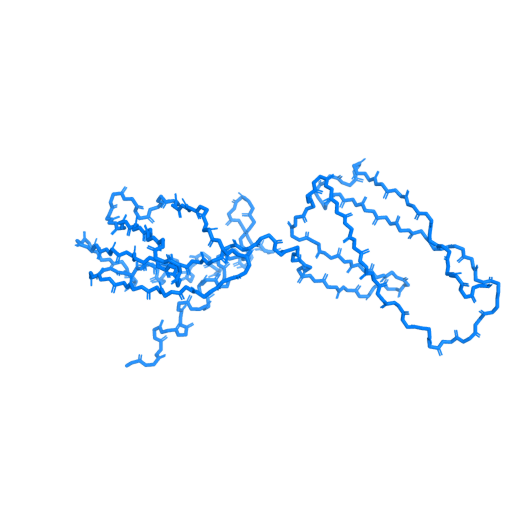0 VAL A N 1
ATOM 912 C CA . VAL A 1 120 ? 12.317 -0.212 -15.577 1.00 85.88 120 VAL A CA 1
ATOM 913 C C . VAL A 1 120 ? 12.501 -0.766 -14.170 1.00 85.88 120 VAL A C 1
ATOM 915 O O . VAL A 1 120 ? 13.166 -1.781 -13.983 1.00 85.88 120 VAL A O 1
ATOM 918 N N . TYR A 1 121 ? 11.919 -0.091 -13.183 1.00 84.44 121 TYR A N 1
ATOM 919 C CA . TYR A 1 121 ? 11.959 -0.498 -11.783 1.00 84.44 121 TYR A CA 1
ATOM 920 C C . TYR A 1 121 ? 10.700 -1.293 -11.466 1.00 84.44 121 TYR A C 1
ATOM 922 O O . TYR A 1 121 ? 9.588 -0.783 -11.599 1.00 84.44 121 TYR A O 1
ATOM 930 N N . LEU A 1 122 ? 10.880 -2.546 -11.069 1.00 79.81 122 LEU A N 1
ATOM 931 C CA . LEU A 1 122 ? 9.804 -3.457 -10.700 1.00 79.81 122 LEU A CA 1
ATOM 932 C C . LEU A 1 122 ? 9.807 -3.598 -9.182 1.00 79.81 122 LEU A C 1
ATOM 934 O O . LEU A 1 122 ? 10.861 -3.889 -8.615 1.00 79.81 122 LEU A O 1
ATOM 938 N N . SER A 1 123 ? 8.657 -3.436 -8.521 1.00 73.94 123 SER A N 1
ATOM 939 C CA . SER A 1 123 ? 8.613 -3.601 -7.061 1.00 73.94 123 SER A CA 1
ATOM 940 C C . SER A 1 123 ? 8.885 -5.052 -6.650 1.00 73.94 123 SER A C 1
ATOM 942 O O . SER A 1 123 ? 9.406 -5.300 -5.565 1.00 73.94 123 SER A O 1
ATOM 944 N N . GLN A 1 124 ? 8.504 -6.019 -7.498 1.00 69.25 124 GLN A N 1
ATOM 945 C CA . GLN A 1 124 ? 8.705 -7.456 -7.285 1.00 69.25 124 GLN A CA 1
ATOM 946 C C . GLN A 1 124 ? 8.848 -8.201 -8.618 1.00 69.25 124 GLN A C 1
ATOM 948 O O . GLN A 1 124 ? 8.152 -7.891 -9.588 1.00 69.25 124 GLN A O 1
ATOM 953 N N . VAL A 1 125 ? 9.698 -9.231 -8.640 1.00 69.69 125 VAL A N 1
ATOM 954 C CA . VAL A 1 125 ? 9.873 -10.142 -9.782 1.00 69.69 125 VAL A CA 1
ATOM 955 C C . VAL A 1 125 ? 9.367 -11.544 -9.393 1.00 69.69 125 VAL A C 1
ATOM 957 O O . VAL A 1 125 ? 10.102 -12.309 -8.768 1.00 69.69 125 VAL A O 1
ATOM 960 N N . PRO A 1 126 ? 8.097 -11.899 -9.693 1.00 66.94 126 PRO A N 1
ATOM 961 C CA . PRO A 1 126 ? 7.626 -13.283 -9.659 1.00 66.94 126 PRO A CA 1
ATOM 962 C C . PRO A 1 126 ? 8.540 -14.266 -10.413 1.00 66.94 126 PRO A C 1
ATOM 964 O O . PRO A 1 126 ? 9.231 -13.897 -11.357 1.00 66.94 126 PRO A O 1
ATOM 967 N N . LYS A 1 127 ? 8.491 -15.552 -10.038 1.00 64.25 127 LYS A N 1
ATOM 968 C CA . LYS A 1 127 ? 9.299 -16.621 -10.663 1.00 64.25 127 LYS A CA 1
ATOM 969 C C . LYS A 1 127 ? 8.990 -16.880 -12.145 1.00 64.25 127 LYS A C 1
ATOM 971 O O . LYS A 1 127 ? 9.784 -17.546 -12.796 1.00 64.25 127 LYS A O 1
ATOM 976 N N . ASP A 1 128 ? 7.859 -16.394 -12.654 1.00 66.31 128 ASP A N 1
ATOM 977 C CA . ASP A 1 128 ? 7.432 -16.579 -14.042 1.00 66.31 128 ASP A CA 1
ATOM 978 C C . ASP A 1 128 ? 6.672 -15.327 -14.501 1.00 66.31 128 ASP A C 1
ATOM 980 O O . ASP A 1 128 ? 5.611 -15.007 -13.954 1.00 66.31 128 ASP A O 1
ATOM 984 N N . ILE A 1 129 ? 7.253 -14.546 -15.419 1.00 66.50 129 ILE A N 1
ATOM 985 C CA . ILE A 1 129 ? 6.674 -13.270 -15.860 1.00 66.50 129 ILE A CA 1
ATOM 986 C C . ILE A 1 129 ? 6.908 -13.031 -17.344 1.00 66.50 129 ILE A C 1
ATOM 988 O O . ILE A 1 129 ? 8.026 -13.138 -17.844 1.00 66.50 129 ILE A O 1
ATOM 992 N N . HIS A 1 130 ? 5.856 -12.556 -18.008 1.00 69.12 130 HIS A N 1
ATOM 993 C CA . HIS A 1 130 ? 5.926 -11.975 -19.339 1.00 69.12 130 HIS A CA 1
ATOM 994 C C . HIS A 1 130 ? 5.668 -10.466 -19.283 1.00 69.12 130 HIS A C 1
ATOM 996 O O . HIS A 1 130 ? 4.584 -10.028 -18.903 1.00 69.12 130 HIS A O 1
ATOM 1002 N N . TYR A 1 131 ? 6.657 -9.675 -19.704 1.00 69.38 131 TYR A N 1
ATOM 1003 C CA . TYR A 1 131 ? 6.517 -8.234 -19.909 1.00 69.38 131 TYR A CA 1
ATOM 1004 C C . TYR A 1 131 ? 6.466 -7.910 -21.394 1.00 69.38 131 TYR A C 1
ATOM 1006 O O . TYR A 1 131 ? 7.276 -8.407 -22.174 1.00 69.38 131 TYR A O 1
ATOM 1014 N N . GLN A 1 132 ? 5.556 -7.014 -21.770 1.00 69.50 132 GLN A N 1
ATOM 1015 C CA . GLN A 1 132 ? 5.507 -6.456 -23.114 1.00 69.50 132 GLN A CA 1
ATOM 1016 C C . GLN A 1 132 ? 5.843 -4.966 -23.057 1.00 69.50 132 GLN A C 1
ATOM 1018 O O . GLN A 1 132 ? 5.060 -4.156 -22.563 1.00 69.50 132 GLN A O 1
ATOM 1023 N N . LEU A 1 133 ? 7.014 -4.605 -23.577 1.00 69.06 133 LEU A N 1
ATOM 1024 C CA . LEU A 1 133 ? 7.429 -3.217 -23.744 1.00 69.06 133 LEU A CA 1
ATOM 1025 C C . LEU A 1 133 ? 7.126 -2.768 -25.177 1.00 69.06 133 LEU A C 1
ATOM 1027 O O . LEU A 1 133 ? 7.521 -3.426 -26.135 1.00 69.06 133 LEU A O 1
ATOM 1031 N N . SER A 1 134 ? 6.438 -1.637 -25.331 1.00 69.31 134 SER A N 1
ATOM 1032 C CA . SER A 1 134 ? 6.215 -1.017 -26.641 1.00 69.31 134 SER A CA 1
ATOM 1033 C C . SER A 1 134 ? 7.192 0.138 -26.830 1.00 69.31 134 SER A C 1
ATOM 1035 O O . SER A 1 134 ? 7.088 1.156 -26.149 1.00 69.31 134 SER A O 1
ATOM 1037 N N . ILE A 1 135 ? 8.141 -0.021 -27.752 1.00 72.69 135 ILE A N 1
ATOM 1038 C CA . ILE A 1 135 ? 9.148 0.996 -28.076 1.00 72.69 135 ILE A CA 1
ATOM 1039 C C . ILE A 1 135 ? 8.750 1.670 -29.389 1.00 72.69 135 ILE A C 1
ATOM 1041 O O . ILE A 1 135 ? 8.467 0.995 -30.379 1.00 72.69 135 ILE A O 1
ATOM 1045 N N . ARG A 1 136 ? 8.730 3.006 -29.409 1.00 73.06 136 ARG A N 1
ATOM 1046 C CA . ARG A 1 136 ? 8.479 3.789 -30.623 1.00 73.06 136 ARG A CA 1
ATOM 1047 C C . ARG A 1 136 ? 9.803 4.198 -31.262 1.00 73.06 136 ARG A C 1
ATOM 1049 O O . ARG A 1 136 ? 10.666 4.755 -30.593 1.00 73.06 136 ARG A O 1
ATOM 1056 N N . GLN A 1 137 ? 9.940 3.942 -32.560 1.00 68.69 137 GLN A N 1
ATOM 1057 C CA . GLN A 1 137 ? 11.080 4.402 -33.344 1.00 68.69 137 GLN A CA 1
ATOM 1058 C C . GLN A 1 137 ? 10.828 5.828 -33.846 1.00 68.69 137 GLN A C 1
ATOM 1060 O O . GLN A 1 137 ? 9.925 6.048 -34.653 1.00 68.69 137 GLN A O 1
ATOM 1065 N N . ASP A 1 138 ? 11.639 6.781 -33.388 1.00 71.88 138 ASP A N 1
ATOM 1066 C CA . ASP A 1 138 ? 11.558 8.182 -33.830 1.00 71.88 138 ASP A CA 1
ATOM 1067 C C . ASP A 1 138 ? 12.515 8.492 -34.994 1.00 71.88 138 ASP A C 1
ATOM 1069 O O . ASP A 1 138 ? 12.263 9.402 -35.782 1.00 71.88 138 ASP A O 1
ATOM 1073 N N . VAL A 1 139 ? 13.601 7.722 -35.136 1.00 77.25 139 VAL A N 1
ATOM 1074 C CA . VAL A 1 139 ? 14.607 7.891 -36.197 1.00 77.25 139 VAL A CA 1
ATOM 1075 C C . VAL A 1 139 ? 14.736 6.601 -37.002 1.00 77.25 139 VAL A C 1
ATOM 1077 O O . VAL A 1 139 ? 14.991 5.531 -36.449 1.00 77.25 139 VAL A O 1
ATOM 1080 N N . LEU A 1 140 ? 14.572 6.703 -38.322 1.00 75.94 140 LEU A N 1
ATOM 1081 C CA . LEU A 1 140 ? 14.744 5.589 -39.257 1.00 75.94 140 LEU A CA 1
ATOM 1082 C C . LEU A 1 140 ? 16.235 5.281 -39.435 1.00 75.94 140 LEU A C 1
ATOM 1084 O O . LEU A 1 140 ? 16.986 6.099 -39.965 1.00 75.94 140 LEU A O 1
ATOM 1088 N N . VAL A 1 141 ? 16.653 4.099 -38.985 1.00 75.50 141 VAL A N 1
ATOM 1089 C CA . VAL A 1 141 ? 18.029 3.599 -39.083 1.00 75.50 141 VAL A CA 1
ATOM 1090 C C . VAL A 1 141 ? 17.972 2.180 -39.641 1.00 75.50 141 VAL A C 1
ATOM 1092 O O . VAL A 1 141 ? 17.179 1.374 -39.165 1.00 75.50 141 VAL A O 1
ATOM 1095 N N . ASN A 1 142 ? 18.806 1.888 -40.640 1.00 74.31 142 ASN A N 1
ATOM 1096 C CA . ASN A 1 142 ? 18.925 0.553 -41.235 1.00 74.31 142 ASN A CA 1
ATOM 1097 C C . ASN A 1 142 ? 20.033 -0.250 -40.539 1.00 74.31 142 ASN A C 1
ATOM 1099 O O . ASN A 1 142 ? 21.029 0.336 -40.108 1.00 74.31 142 ASN A O 1
ATOM 1103 N N . ASN A 1 143 ? 19.905 -1.583 -40.518 1.00 74.19 143 ASN A N 1
ATOM 1104 C CA . ASN A 1 143 ? 20.867 -2.506 -39.899 1.00 74.19 143 ASN A CA 1
ATOM 1105 C C . ASN A 1 143 ? 21.050 -2.252 -38.394 1.00 74.19 143 ASN A C 1
ATOM 1107 O O . ASN A 1 143 ? 22.173 -2.084 -37.906 1.00 74.19 143 ASN A O 1
ATOM 1111 N N . LEU A 1 144 ? 19.936 -2.184 -37.660 1.00 77.81 144 LEU A N 1
ATOM 1112 C CA . LEU A 1 144 ? 19.967 -2.031 -36.208 1.00 77.81 144 LEU A CA 1
ATOM 1113 C C . LEU A 1 144 ? 20.739 -3.194 -35.578 1.00 77.81 144 LEU A C 1
ATOM 1115 O O . LEU A 1 144 ? 20.466 -4.363 -35.844 1.00 77.81 144 LEU A O 1
ATOM 1119 N N . LYS A 1 145 ? 21.707 -2.862 -34.724 1.00 82.12 145 LYS A N 1
ATOM 1120 C CA . LYS A 1 145 ? 22.383 -3.869 -33.905 1.00 82.12 145 LYS A CA 1
ATOM 1121 C C . LYS A 1 145 ? 21.429 -4.355 -32.805 1.00 82.12 145 LYS A C 1
ATOM 1123 O O . LYS A 1 145 ? 20.650 -3.536 -32.310 1.00 82.12 145 LYS A O 1
ATOM 1128 N N . PRO A 1 146 ? 21.497 -5.638 -32.403 1.00 87.50 146 PRO A N 1
ATOM 1129 C CA . PRO A 1 146 ? 20.757 -6.131 -31.247 1.00 87.50 146 PRO A CA 1
ATOM 1130 C C . PRO A 1 146 ? 21.053 -5.290 -30.000 1.00 87.50 146 PRO A C 1
ATOM 1132 O O . PRO A 1 146 ? 22.196 -4.890 -29.768 1.00 87.50 146 PRO A O 1
ATOM 1135 N N . ALA A 1 147 ? 20.019 -5.016 -29.209 1.00 86.12 147 ALA A N 1
ATOM 1136 C CA . ALA A 1 147 ? 20.130 -4.330 -27.929 1.00 86.12 147 ALA A CA 1
ATOM 1137 C C . ALA A 1 147 ? 20.202 -5.357 -26.795 1.00 86.12 147 ALA A C 1
ATOM 1139 O O . ALA A 1 147 ? 19.486 -6.355 -26.820 1.00 86.12 147 ALA A O 1
ATOM 1140 N N . VAL A 1 148 ? 21.030 -5.108 -25.783 1.00 89.94 148 VAL A N 1
ATOM 1141 C CA . VAL A 1 148 ? 21.118 -5.983 -24.608 1.00 89.94 148 VAL A CA 1
ATOM 1142 C C . VAL A 1 148 ? 20.061 -5.566 -23.589 1.00 89.94 148 VAL A C 1
ATOM 1144 O O . VAL A 1 148 ? 20.020 -4.415 -23.155 1.00 89.94 148 VAL A O 1
ATOM 1147 N N . VAL A 1 149 ? 19.217 -6.512 -23.196 1.00 89.12 149 VAL A N 1
ATOM 1148 C CA . VAL A 1 149 ? 18.282 -6.397 -22.078 1.00 89.12 149 VAL A CA 1
ATOM 1149 C C . VAL A 1 149 ? 18.917 -7.077 -20.874 1.00 89.12 149 VAL A C 1
ATOM 1151 O O . VAL A 1 149 ? 19.278 -8.250 -20.948 1.00 89.12 149 VAL A O 1
ATOM 1154 N N . LYS A 1 150 ? 19.042 -6.342 -19.767 1.00 89.31 150 LYS A N 1
ATOM 1155 C CA . LYS A 1 150 ? 19.567 -6.862 -18.502 1.00 89.31 150 LYS A CA 1
ATOM 1156 C C . LYS A 1 150 ? 18.509 -6.784 -17.418 1.00 89.31 150 LYS A C 1
ATOM 1158 O O . LYS A 1 150 ? 17.857 -5.750 -17.266 1.00 89.31 150 LYS A O 1
ATOM 1163 N N . VAL A 1 151 ? 18.371 -7.861 -16.659 1.00 87.31 151 VAL A N 1
ATOM 1164 C CA . VAL A 1 151 ? 17.526 -7.933 -15.466 1.00 87.31 151 VAL A CA 1
ATOM 1165 C C . VAL A 1 151 ? 18.428 -8.329 -14.308 1.00 87.31 151 VAL A C 1
ATOM 1167 O O . VAL A 1 151 ? 19.150 -9.313 -14.415 1.00 87.31 151 VAL A O 1
ATOM 1170 N N . TYR A 1 152 ? 18.404 -7.564 -13.223 1.00 86.00 152 TYR A N 1
ATOM 1171 C CA . TYR A 1 152 ? 19.221 -7.824 -12.040 1.00 86.00 152 TYR A CA 1
ATOM 1172 C C . TYR A 1 152 ? 18.479 -7.412 -10.769 1.00 86.00 152 TYR A C 1
ATOM 1174 O O . TYR A 1 152 ? 17.639 -6.505 -10.794 1.00 86.00 152 TYR A O 1
ATOM 1182 N N . ASP A 1 153 ? 18.805 -8.059 -9.651 1.00 81.62 153 ASP A N 1
ATOM 1183 C CA . ASP A 1 153 ? 18.330 -7.632 -8.336 1.00 81.62 153 ASP A CA 1
ATOM 1184 C C . ASP A 1 153 ? 19.064 -6.352 -7.900 1.00 81.62 153 ASP A C 1
ATOM 1186 O O . ASP A 1 153 ? 20.295 -6.278 -7.911 1.00 81.62 153 ASP A O 1
ATOM 1190 N N . TYR A 1 154 ? 18.311 -5.321 -7.508 1.00 77.81 154 TYR A N 1
ATOM 1191 C CA . TYR A 1 154 ? 18.872 -4.012 -7.158 1.00 77.81 154 TYR A CA 1
ATOM 1192 C C . TYR A 1 154 ? 19.856 -4.062 -5.972 1.00 77.81 154 TYR A C 1
ATOM 1194 O O . TYR A 1 154 ? 20.781 -3.250 -5.908 1.00 77.81 154 TYR A O 1
ATOM 1202 N N . TYR A 1 155 ? 19.682 -5.002 -5.039 1.00 74.88 155 TYR A N 1
ATOM 1203 C CA . TYR A 1 155 ? 20.549 -5.179 -3.871 1.00 74.88 155 TYR A CA 1
ATOM 1204 C C . TYR A 1 155 ? 21.626 -6.249 -4.079 1.00 74.88 155 TYR A C 1
ATOM 1206 O O . TYR A 1 155 ? 22.639 -6.234 -3.377 1.00 74.88 155 TYR A O 1
ATOM 1214 N N . GLN A 1 156 ? 21.432 -7.155 -5.037 1.00 76.38 156 GLN A N 1
ATOM 1215 C CA . GLN A 1 156 ? 22.369 -8.223 -5.381 1.00 76.38 156 GLN A CA 1
ATOM 1216 C C . GLN A 1 156 ? 22.642 -8.253 -6.888 1.00 76.38 156 GLN A C 1
ATOM 1218 O O . GLN A 1 156 ? 22.277 -9.191 -7.585 1.00 76.38 156 GLN A O 1
ATOM 1223 N N . ILE A 1 157 ? 23.374 -7.249 -7.377 1.00 77.94 157 ILE A N 1
ATOM 1224 C CA . ILE A 1 157 ? 23.729 -7.096 -8.802 1.00 77.94 157 ILE A CA 1
ATOM 1225 C C . ILE A 1 157 ? 24.528 -8.267 -9.401 1.00 77.94 157 ILE A C 1
ATOM 1227 O O . ILE A 1 157 ? 24.714 -8.321 -10.607 1.00 77.94 157 ILE A O 1
ATOM 1231 N N . SER A 1 158 ? 25.043 -9.180 -8.571 1.00 78.12 158 SER A N 1
ATOM 1232 C CA . SER A 1 158 ? 25.695 -10.412 -9.028 1.00 78.12 158 SER A CA 1
ATOM 1233 C C . SER A 1 158 ? 24.711 -11.461 -9.551 1.00 78.12 158 SER A C 1
ATOM 1235 O O . SER A 1 158 ? 25.141 -12.399 -10.216 1.00 78.12 158 SER A O 1
ATOM 1237 N N . ASP A 1 159 ? 23.429 -11.343 -9.200 1.00 76.56 159 ASP A N 1
ATOM 1238 C CA . ASP A 1 159 ? 22.344 -12.161 -9.735 1.00 76.56 159 ASP A CA 1
ATOM 1239 C C . ASP A 1 159 ? 21.706 -11.399 -10.905 1.00 76.56 159 ASP A C 1
ATOM 1241 O O . ASP A 1 159 ? 20.817 -10.560 -10.726 1.00 76.56 159 ASP A O 1
ATOM 1245 N N . GLU A 1 160 ? 22.2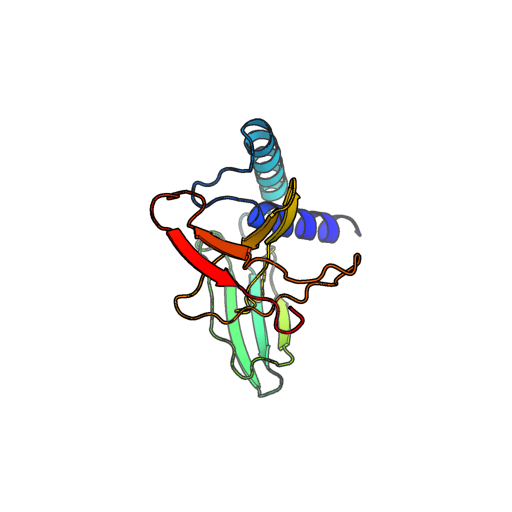54 -11.620 -12.101 1.00 86.50 160 GLU A N 1
ATOM 1246 C CA . GLU A 1 160 ? 21.826 -10.966 -13.335 1.00 86.50 160 GLU A CA 1
ATOM 1247 C C . GLU A 1 160 ? 21.525 -11.980 -14.443 1.00 86.50 160 GLU A C 1
ATOM 1249 O O . GLU A 1 160 ? 22.146 -13.040 -14.554 1.00 86.50 160 GLU A O 1
ATOM 1254 N N . ALA A 1 161 ? 20.568 -11.623 -15.293 1.00 85.12 161 ALA A N 1
ATOM 1255 C CA . ALA A 1 161 ? 20.260 -12.320 -16.527 1.00 85.12 161 ALA A CA 1
ATOM 1256 C C . ALA A 1 161 ? 20.315 -11.331 -17.692 1.00 85.12 161 ALA A C 1
ATOM 1258 O O . ALA A 1 161 ? 19.769 -10.225 -17.622 1.00 85.12 161 ALA A O 1
ATOM 1259 N N . GLU A 1 162 ? 20.949 -11.752 -18.782 1.00 91.19 162 GLU A N 1
ATOM 1260 C CA . GLU A 1 162 ? 21.069 -10.965 -20.003 1.00 91.19 162 GLU A CA 1
ATOM 1261 C C . GLU A 1 162 ? 20.403 -11.684 -21.173 1.00 91.19 162 GLU A C 1
ATOM 1263 O O . GLU A 1 162 ? 20.495 -12.905 -21.318 1.00 91.19 162 GLU A O 1
ATOM 1268 N N . ALA A 1 163 ? 19.748 -10.911 -22.030 1.00 88.19 163 ALA A N 1
ATOM 1269 C CA . ALA A 1 163 ? 19.209 -11.383 -23.293 1.00 88.19 163 ALA A CA 1
ATOM 1270 C C . ALA A 1 163 ? 19.401 -10.316 -24.370 1.00 88.19 163 ALA A C 1
ATOM 1272 O O . ALA A 1 163 ? 19.341 -9.120 -24.095 1.00 88.19 163 ALA A O 1
ATOM 1273 N N . GLU A 1 164 ? 19.593 -10.737 -25.615 1.00 88.94 164 GLU A N 1
ATOM 1274 C CA . GLU A 1 164 ? 19.636 -9.817 -26.748 1.00 88.94 164 GLU A CA 1
ATOM 1275 C C . GLU A 1 164 ? 18.249 -9.677 -27.378 1.00 88.94 164 GLU A C 1
ATOM 1277 O O . GLU A 1 164 ? 17.568 -10.658 -27.677 1.00 88.94 164 GLU A O 1
ATOM 1282 N N . TYR A 1 165 ? 17.842 -8.435 -27.617 1.00 83.56 165 TYR A N 1
ATOM 1283 C CA . TYR A 1 165 ? 16.637 -8.082 -28.345 1.00 83.56 165 TYR A CA 1
ATOM 1284 C C . TYR A 1 165 ? 17.010 -7.525 -29.717 1.00 83.56 165 TYR A C 1
ATOM 1286 O O . TYR A 1 165 ? 17.680 -6.499 -29.836 1.00 83.56 165 TYR A O 1
ATOM 1294 N N . SER A 1 166 ? 16.528 -8.186 -30.766 1.00 81.50 166 SER A N 1
ATOM 1295 C CA . SER A 1 166 ? 16.591 -7.669 -32.131 1.00 81.50 166 SER A CA 1
ATOM 1296 C C . SER A 1 166 ? 15.219 -7.158 -32.536 1.00 81.50 166 SER A C 1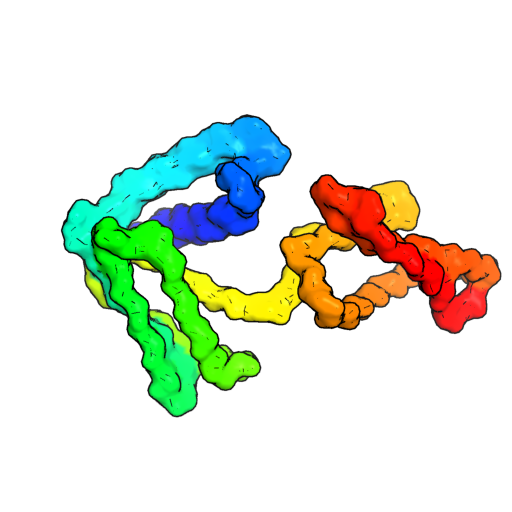
ATOM 1298 O O . SER A 1 166 ? 14.234 -7.892 -32.466 1.00 81.50 166 SER A O 1
ATOM 1300 N N . SER A 1 167 ? 15.153 -5.898 -32.967 1.00 74.38 167 SER A N 1
ATOM 1301 C CA . SER A 1 167 ? 13.913 -5.347 -33.507 1.00 74.38 167 SER A CA 1
ATOM 1302 C C . SER A 1 167 ? 13.496 -6.152 -34.745 1.00 74.38 167 SER A C 1
ATOM 1304 O O . SER A 1 167 ? 14.317 -6.315 -35.647 1.00 74.38 167 SER A O 1
ATOM 1306 N N . PRO A 1 168 ? 12.237 -6.614 -34.848 1.00 68.88 168 PRO A N 1
ATOM 1307 C CA . PRO A 1 168 ? 11.752 -7.307 -36.044 1.00 68.88 168 PRO A CA 1
ATOM 1308 C C . PRO A 1 168 ? 11.696 -6.394 -37.280 1.00 68.88 168 PRO A C 1
ATOM 1310 O O . PRO A 1 168 ? 11.480 -6.874 -38.387 1.00 68.88 168 PRO A O 1
ATOM 1313 N N . CYS A 1 169 ? 11.886 -5.085 -37.091 1.00 61.97 169 CYS A N 1
ATOM 1314 C CA . CYS A 1 169 ? 11.934 -4.080 -38.149 1.00 61.97 169 CYS A CA 1
ATOM 1315 C C . CYS A 1 169 ? 13.367 -3.760 -38.629 1.00 61.97 169 CYS A C 1
ATOM 1317 O O . CYS A 1 169 ? 13.546 -2.735 -39.285 1.00 61.97 169 CYS A O 1
ATOM 1319 N N . ALA A 1 170 ? 14.371 -4.554 -38.230 1.00 56.50 170 ALA A N 1
ATOM 1320 C CA . ALA A 1 170 ? 15.783 -4.361 -38.583 1.00 56.50 170 ALA A CA 1
ATOM 1321 C C . ALA A 1 170 ? 16.120 -4.753 -40.031 1.00 56.50 170 ALA A C 1
ATOM 1323 O O . ALA A 1 170 ? 15.506 -5.712 -40.552 1.00 56.50 170 ALA A O 1
#